Protein AF-Q70AG4-F1 (afdb_monomer_lite)

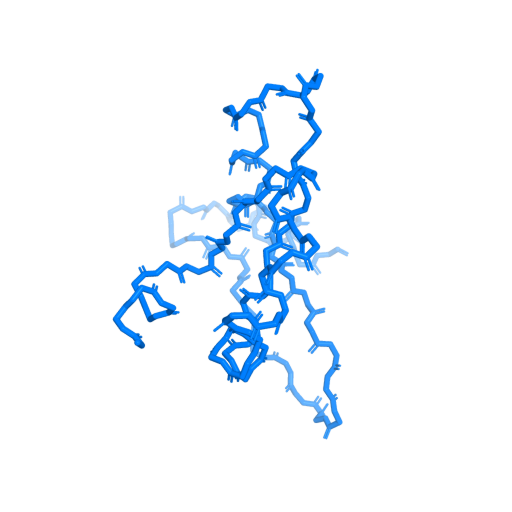pLDDT: mean 78.22, std 4.72, range [59.25, 86.0]

Sequence (84 aa):
KKLAKKYDAFLASESLIKQIPRILGPGLNKAGKFPSLLTHNENLNTKVDEVKSTIKFQMKKVLCLAVAVGHVKMTEDELVYNVH

Foldseek 3Di:
DVVLVVDQEAEDEPVCLVVCCVPCVVPCVVSVHRYDYDYPPDDPVVVVVVVVVDDDDDDDPDPDDDTDQDDPPDDPVSSVVSVD

Organism: Platichthys flesus (NCBI:txid8260)

Secondary structure (DSSP, 8-state):
-HHHHH-S--EEEHHHHTTHHHHHHHHHHHTT-PPEEE-TTS-HHHHHHHHHH-------S-S--------TTS-HHHHHHHH-

InterPro domains:
  IPR016095 Large ribosomal subunit protein uL1, 3-layer alpha/beta-sandwich domain [G3DSA:3.40.50.790] (1-55)
  IPR023673 Large ribosomal subunit protein uL1, conserved site [PS01199] (17-36)
  IPR023674 Ribosomal protein uL1-like [SSF56808] (1-83)
  IPR028364 Ribosomal protein uL1/ribosomal biogenesis protein [PF00687] (1-83)
  IPR028364 Ribosomal protein uL1/ribosomal biogenesis protein [cd00403] (1-84)
  IPR050257 Large ribosomal subunit protein eL8/uL1-like [PTHR23105] (1-83)

Structure (mmCIF, N/CA/C/O backbone):
data_AF-Q70AG4-F1
#
_entry.id   AF-Q70AG4-F1
#
loop_
_atom_site.group_PDB
_atom_site.id
_atom_site.type_symbol
_atom_site.label_atom_id
_atom_site.label_alt_id
_atom_site.label_comp_id
_atom_site.label_asym_id
_atom_site.label_entity_id
_atom_site.label_seq_id
_atom_site.pdbx_PDB_ins_code
_atom_site.Cartn_x
_atom_site.Cartn_y
_atom_site.Cartn_z
_atom_site.occupancy
_atom_site.B_iso_or_equiv
_atom_site.auth_seq_id
_atom_site.auth_comp_id
_atom_site.auth_asym_id
_atom_site.auth_atom_id
_atom_site.pdbx_PDB_model_num
ATOM 1 N N . LYS A 1 1 ? 2.701 -16.196 -9.737 1.00 59.25 1 LYS A N 1
ATOM 2 C CA . LYS A 1 1 ? 1.477 -15.452 -9.317 1.00 59.25 1 LYS A CA 1
ATOM 3 C C . LYS A 1 1 ? 1.110 -15.588 -7.826 1.00 59.25 1 LYS A C 1
ATOM 5 O O . LYS A 1 1 ? 0.316 -14.779 -7.372 1.00 59.25 1 LYS A O 1
ATOM 10 N N . LYS A 1 2 ? 1.662 -16.544 -7.050 1.00 71.38 2 LYS A N 1
ATOM 11 C CA . LYS A 1 2 ? 1.376 -16.666 -5.600 1.00 71.38 2 LYS A CA 1
ATOM 12 C C . LYS A 1 2 ? 1.853 -15.452 -4.783 1.00 71.38 2 LYS A C 1
ATOM 14 O O . LYS A 1 2 ? 1.082 -14.927 -3.995 1.00 71.38 2 LYS A O 1
ATOM 19 N N . LEU A 1 3 ? 3.069 -14.960 -5.038 1.00 72.44 3 LEU A N 1
ATOM 20 C CA . LEU A 1 3 ? 3.651 -13.814 -4.319 1.00 72.44 3 LEU A CA 1
ATOM 21 C C . LEU A 1 3 ? 2.835 -12.522 -4.492 1.00 72.44 3 LEU A C 1
ATOM 23 O O . LEU A 1 3 ? 2.443 -11.923 -3.501 1.00 72.44 3 LEU A O 1
ATOM 27 N N . ALA A 1 4 ? 2.478 -12.161 -5.729 1.00 70.56 4 ALA A N 1
ATOM 28 C CA . ALA A 1 4 ? 1.676 -10.965 -6.027 1.00 70.56 4 ALA A CA 1
ATOM 29 C C . ALA A 1 4 ? 0.253 -10.987 -5.428 1.00 70.56 4 ALA A C 1
ATOM 31 O O . ALA A 1 4 ? -0.360 -9.939 -5.265 1.00 70.56 4 ALA A O 1
ATOM 32 N N . LYS A 1 5 ? -0.290 -12.172 -5.113 1.00 73.81 5 LYS A N 1
ATOM 33 C CA . LYS A 1 5 ? -1.579 -12.298 -4.415 1.00 73.81 5 LYS A CA 1
ATOM 34 C C . LYS A 1 5 ? -1.440 -12.273 -2.891 1.00 73.81 5 LYS A C 1
ATOM 36 O O . LYS A 1 5 ? -2.402 -11.918 -2.230 1.00 73.81 5 LYS A O 1
ATOM 41 N N . LYS A 1 6 ? -0.285 -12.671 -2.349 1.00 79.50 6 LYS A N 1
ATOM 42 C CA . LYS A 1 6 ? -0.071 -12.827 -0.902 1.00 79.50 6 LYS A CA 1
ATOM 43 C C . LYS A 1 6 ? 0.259 -11.509 -0.196 1.00 79.50 6 LYS A C 1
ATOM 45 O O . LYS A 1 6 ? -0.053 -11.375 0.978 1.00 79.50 6 LYS A O 1
ATOM 50 N N . TYR A 1 7 ? 0.883 -10.568 -0.898 1.00 80.38 7 TYR A N 1
ATOM 51 C CA . TYR A 1 7 ? 1.296 -9.279 -0.342 1.00 80.38 7 TYR A CA 1
ATOM 52 C C . TYR A 1 7 ? 0.628 -8.132 -1.095 1.00 80.38 7 TYR A C 1
ATOM 54 O O . TYR A 1 7 ? 0.409 -8.240 -2.304 1.00 80.38 7 TYR A O 1
ATOM 62 N N . ASP A 1 8 ? 0.293 -7.050 -0.391 1.00 74.38 8 ASP A N 1
ATOM 63 C CA . ASP A 1 8 ? -0.285 -5.838 -0.989 1.00 74.38 8 ASP A CA 1
ATOM 64 C C . ASP A 1 8 ? 0.755 -4.842 -1.481 1.00 74.38 8 ASP A C 1
ATOM 66 O O . ASP A 1 8 ? 0.575 -4.259 -2.549 1.00 74.38 8 ASP A O 1
ATOM 70 N N . ALA A 1 9 ? 1.881 -4.727 -0.781 1.00 80.19 9 ALA A N 1
ATOM 71 C CA . ALA A 1 9 ? 2.972 -3.847 -1.162 1.00 80.19 9 ALA A CA 1
ATOM 72 C C . ALA A 1 9 ? 4.293 -4.610 -1.299 1.00 80.19 9 ALA A C 1
ATOM 74 O O . ALA A 1 9 ? 4.543 -5.597 -0.606 1.00 80.19 9 ALA A O 1
ATOM 75 N N . PHE A 1 10 ? 5.143 -4.119 -2.200 1.00 83.19 10 PHE A N 1
ATOM 76 C CA . PHE A 1 10 ? 6.506 -4.600 -2.391 1.00 83.19 10 PHE A CA 1
ATOM 77 C C . PHE A 1 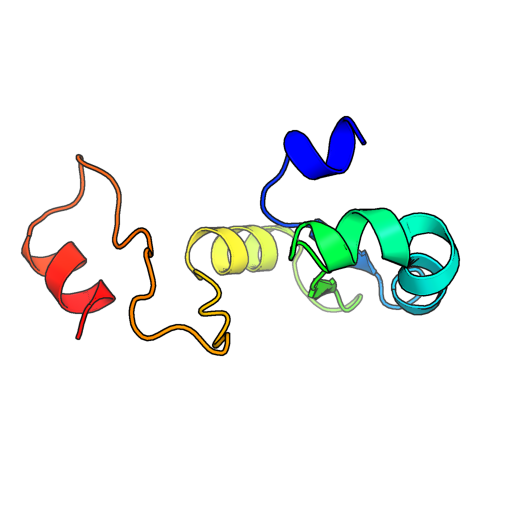10 ? 7.471 -3.424 -2.258 1.00 83.19 10 PHE A C 1
ATOM 79 O O . PHE A 1 10 ? 7.207 -2.337 -2.771 1.00 83.19 10 PHE A O 1
ATOM 86 N N . LEU A 1 11 ? 8.594 -3.658 -1.591 1.00 83.50 11 LEU A N 1
ATOM 87 C CA . LEU A 1 11 ? 9.724 -2.738 -1.519 1.00 83.50 11 LEU A CA 1
ATOM 88 C C . LEU A 1 11 ? 10.875 -3.354 -2.309 1.00 83.50 11 LEU A C 1
ATOM 90 O O . LEU A 1 11 ? 11.118 -4.559 -2.208 1.00 83.50 11 LEU A O 1
ATOM 94 N N . ALA A 1 12 ? 11.553 -2.548 -3.117 1.00 84.94 12 ALA A N 1
ATOM 95 C CA . ALA A 1 12 ? 12.689 -2.993 -3.911 1.00 84.94 12 ALA A CA 1
ATOM 96 C C . ALA A 1 12 ? 13.858 -2.022 -3.762 1.00 84.94 12 ALA A C 1
ATOM 98 O O . ALA A 1 12 ? 13.670 -0.809 -3.842 1.00 84.94 12 ALA A O 1
ATOM 99 N N . SER A 1 13 ? 15.066 -2.562 -3.591 1.00 84.00 13 SER A N 1
ATOM 100 C CA . SER A 1 13 ? 16.291 -1.764 -3.608 1.00 84.00 13 SER A CA 1
ATOM 101 C C . SER A 1 13 ? 16.504 -1.113 -4.973 1.00 84.00 13 SER A C 1
ATOM 103 O O . SER A 1 13 ? 16.065 -1.627 -6.009 1.00 84.00 13 SER A O 1
ATOM 105 N N . GLU A 1 14 ? 17.242 -0.008 -4.988 1.00 80.56 14 GLU A N 1
ATOM 106 C CA . GLU A 1 14 ? 17.582 0.726 -6.210 1.00 80.56 14 GLU A CA 1
ATOM 107 C C . GLU A 1 14 ? 18.281 -0.144 -7.273 1.00 80.56 14 GLU A C 1
ATOM 109 O O . GLU A 1 14 ? 18.027 -0.015 -8.473 1.00 80.56 14 GLU A O 1
ATOM 114 N N . SER A 1 15 ? 19.104 -1.099 -6.841 1.00 81.62 15 SER A N 1
ATOM 115 C CA . SER A 1 15 ? 19.762 -2.063 -7.726 1.00 81.62 15 SER A CA 1
ATOM 116 C C . SER A 1 15 ? 18.782 -3.014 -8.427 1.00 81.62 15 SER A C 1
ATOM 118 O O . SER A 1 15 ? 18.987 -3.377 -9.587 1.00 81.62 15 SER A O 1
ATOM 120 N N . LEU A 1 16 ? 17.695 -3.398 -7.752 1.00 80.81 16 LEU A N 1
ATOM 121 C CA . LEU A 1 16 ? 16.745 -4.407 -8.228 1.00 80.81 16 LEU A CA 1
ATOM 122 C C . LEU A 1 16 ? 15.545 -3.797 -8.959 1.00 80.81 16 LEU A C 1
ATOM 124 O O . LEU A 1 16 ? 14.988 -4.438 -9.853 1.00 80.81 16 LEU A O 1
ATOM 128 N N . ILE A 1 17 ? 15.159 -2.554 -8.648 1.00 83.12 17 ILE A N 1
ATOM 129 C CA . ILE A 1 17 ? 13.951 -1.930 -9.213 1.00 83.12 17 ILE A CA 1
ATOM 130 C C . ILE A 1 17 ? 13.988 -1.815 -10.744 1.00 83.12 17 ILE A C 1
ATOM 132 O O . ILE A 1 17 ? 12.950 -1.908 -11.392 1.00 83.12 17 ILE A O 1
ATOM 136 N N . LYS A 1 18 ? 15.184 -1.702 -11.339 1.00 81.12 18 LYS A N 1
ATOM 137 C CA . LYS A 1 18 ? 15.385 -1.641 -12.799 1.00 81.12 18 LYS A CA 1
ATOM 138 C C . LYS A 1 18 ? 15.141 -2.988 -13.492 1.00 81.12 18 LYS A C 1
ATOM 140 O O . LYS A 1 18 ? 14.763 -3.023 -14.659 1.00 81.12 18 LYS A O 1
ATOM 145 N N . GLN A 1 19 ? 15.328 -4.103 -12.783 1.00 81.50 19 GLN A N 1
ATOM 146 C CA . GLN A 1 19 ? 15.165 -5.455 -13.334 1.00 81.50 19 GLN A CA 1
ATOM 147 C C . GLN A 1 19 ? 13.730 -5.984 -13.187 1.00 81.50 19 GLN A C 1
ATOM 149 O O . GLN A 1 19 ? 13.257 -6.769 -14.014 1.00 81.50 19 GLN A O 1
ATOM 154 N N . ILE A 1 20 ? 13.008 -5.525 -12.162 1.00 81.81 20 ILE A N 1
ATOM 155 C CA . ILE A 1 20 ? 11.654 -5.990 -11.834 1.00 81.81 20 ILE A CA 1
ATOM 156 C C . ILE A 1 20 ? 10.636 -5.801 -12.977 1.00 81.81 20 ILE A C 1
ATOM 158 O O . ILE A 1 20 ? 9.891 -6.752 -13.233 1.00 81.81 20 ILE A O 1
ATOM 162 N N . PRO A 1 21 ? 10.592 -4.672 -13.718 1.00 80.12 21 PRO A N 1
ATOM 163 C CA . PRO A 1 21 ? 9.707 -4.524 -14.874 1.00 80.12 21 PRO A CA 1
ATOM 164 C C . PRO A 1 21 ? 9.890 -5.615 -15.927 1.00 80.12 21 PRO A C 1
ATOM 166 O O . PRO A 1 21 ? 8.916 -6.071 -16.519 1.00 80.12 21 PRO A O 1
ATOM 169 N N . ARG A 1 22 ? 11.128 -6.069 -16.148 1.00 78.56 22 ARG A N 1
ATOM 170 C CA . ARG A 1 22 ? 11.444 -7.053 -17.187 1.00 78.56 22 ARG A CA 1
ATOM 17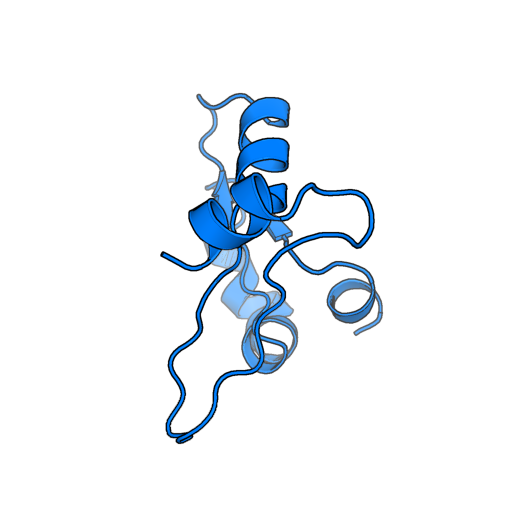1 C C . ARG A 1 22 ? 11.028 -8.466 -16.788 1.00 78.56 22 ARG A C 1
ATOM 173 O O . ARG A 1 22 ? 10.499 -9.202 -17.610 1.00 78.56 22 ARG A O 1
ATOM 180 N N . ILE A 1 23 ? 11.259 -8.834 -15.528 1.00 80.62 23 ILE A N 1
ATOM 181 C CA . ILE A 1 23 ? 11.064 -10.206 -15.031 1.00 80.62 23 ILE A CA 1
ATOM 182 C C . ILE A 1 23 ? 9.631 -10.411 -14.520 1.00 80.62 23 ILE A C 1
ATOM 184 O O . ILE A 1 23 ? 9.018 -11.456 -14.732 1.00 80.62 23 ILE A O 1
ATOM 188 N N . LEU A 1 24 ? 9.081 -9.408 -13.834 1.00 73.06 24 LEU A N 1
ATOM 189 C CA . LEU A 1 24 ? 7.814 -9.497 -13.105 1.00 73.06 24 LEU A CA 1
ATOM 190 C C . LEU A 1 24 ? 6.791 -8.439 -13.541 1.00 73.06 24 LEU A C 1
ATOM 192 O O . LEU A 1 24 ? 5.681 -8.420 -13.002 1.00 73.06 24 LEU A O 1
ATOM 196 N N . GLY A 1 25 ? 7.108 -7.603 -14.534 1.00 75.44 25 GLY A N 1
ATOM 197 C CA . GLY A 1 25 ? 6.241 -6.524 -15.018 1.00 75.44 25 GLY A CA 1
ATOM 198 C C . GLY A 1 25 ? 4.818 -6.960 -15.368 1.00 75.44 25 GLY A C 1
ATOM 199 O O . GLY A 1 25 ? 3.882 -6.387 -14.808 1.00 75.44 25 GLY A O 1
ATOM 200 N N . PRO A 1 26 ? 4.598 -8.007 -16.190 1.00 77.31 26 PRO A N 1
ATOM 201 C CA . PRO A 1 26 ? 3.243 -8.433 -16.552 1.00 77.31 26 PRO A CA 1
ATOM 202 C C . PRO A 1 26 ? 2.419 -8.911 -15.349 1.00 77.31 26 PRO A C 1
ATOM 204 O O . PRO A 1 26 ? 1.195 -8.799 -15.341 1.00 77.31 26 PRO A O 1
ATOM 207 N N . GLY A 1 27 ? 3.082 -9.462 -14.326 1.00 75.31 27 GLY A N 1
ATOM 208 C CA . GLY A 1 27 ? 2.435 -9.995 -13.129 1.00 75.31 27 GLY A CA 1
ATOM 209 C C . GLY A 1 27 ? 2.133 -8.933 -12.073 1.00 75.31 27 GLY A C 1
ATOM 210 O O . GLY A 1 27 ? 1.048 -8.953 -11.496 1.00 75.31 27 GLY A O 1
ATOM 211 N N . LEU A 1 28 ? 3.076 -8.020 -11.826 1.00 77.12 28 LEU A N 1
ATOM 212 C CA . LEU A 1 28 ? 2.970 -6.988 -10.790 1.00 77.12 28 LEU A CA 1
ATOM 213 C C . LEU A 1 28 ? 2.217 -5.747 -11.275 1.00 77.12 28 LEU A C 1
ATOM 215 O O . LEU A 1 28 ? 1.396 -5.216 -10.530 1.00 77.12 28 LEU A O 1
ATOM 219 N N . ASN A 1 29 ? 2.415 -5.328 -12.531 1.00 73.44 29 ASN A N 1
ATOM 220 C CA . ASN A 1 29 ? 1.720 -4.161 -13.081 1.00 73.44 29 ASN A CA 1
ATOM 221 C C . ASN A 1 29 ? 0.223 -4.444 -13.283 1.00 73.44 29 ASN A C 1
ATOM 223 O O . ASN A 1 29 ? -0.627 -3.650 -12.894 1.00 73.44 29 ASN A O 1
ATOM 227 N N . LYS A 1 30 ? -0.125 -5.639 -13.787 1.00 71.38 30 LYS A N 1
ATOM 228 C CA . LYS A 1 30 ? -1.531 -6.058 -13.925 1.00 71.38 30 LYS A CA 1
ATOM 229 C C . LYS A 1 30 ? -2.244 -6.188 -12.573 1.00 71.38 30 LYS A C 1
ATOM 231 O O . LYS A 1 30 ? -3.454 -6.002 -12.508 1.00 71.38 30 LYS A O 1
ATOM 236 N N . ALA A 1 31 ? -1.505 -6.501 -11.507 1.00 72.38 31 ALA A N 1
ATOM 237 C CA . ALA A 1 31 ? -2.031 -6.545 -10.146 1.00 72.38 31 ALA A CA 1
ATOM 238 C C . ALA A 1 31 ? -2.100 -5.161 -9.472 1.00 72.38 31 ALA A C 1
ATOM 240 O O . ALA A 1 31 ? -2.667 -5.065 -8.391 1.00 72.38 31 ALA A O 1
ATOM 241 N N . GLY A 1 32 ? -1.533 -4.107 -10.076 1.00 71.69 32 GLY A N 1
ATOM 242 C CA . GLY A 1 32 ? -1.445 -2.773 -9.469 1.00 71.69 32 GLY A CA 1
ATOM 243 C C . GLY A 1 32 ? -0.457 -2.679 -8.300 1.00 71.69 32 GLY A C 1
ATOM 244 O O . GLY A 1 32 ? -0.490 -1.712 -7.551 1.00 71.69 32 GLY A O 1
ATOM 245 N N . LYS A 1 33 ? 0.429 -3.670 -8.137 1.00 76.81 33 LYS A N 1
ATOM 246 C CA . LYS A 1 33 ? 1.328 -3.823 -6.979 1.00 76.81 33 LYS A CA 1
ATOM 247 C C . LYS A 1 33 ? 2.782 -3.587 -7.373 1.00 76.81 33 LYS A C 1
ATOM 24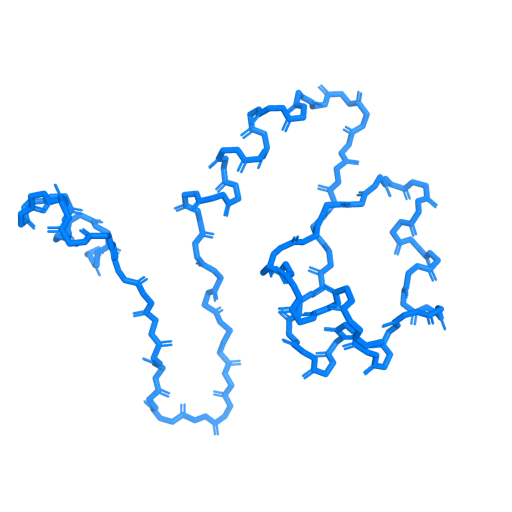9 O O . LYS A 1 33 ? 3.651 -4.427 -7.141 1.00 76.81 33 LYS A O 1
ATOM 254 N N . PHE A 1 34 ? 3.034 -2.476 -8.060 1.00 76.06 34 PHE A N 1
ATOM 255 C CA . PHE A 1 34 ? 4.388 -2.134 -8.477 1.00 76.06 34 PHE A CA 1
ATOM 256 C C . PHE A 1 34 ? 5.233 -1.733 -7.252 1.00 76.06 34 PHE A C 1
ATOM 258 O O . PHE A 1 34 ? 4.732 -0.969 -6.418 1.00 76.06 34 PHE A O 1
ATOM 265 N N . PRO A 1 35 ? 6.472 -2.242 -7.104 1.00 82.00 35 PRO A N 1
ATOM 266 C CA . PRO A 1 35 ? 7.259 -1.981 -5.908 1.00 82.00 35 PRO A CA 1
ATOM 267 C C . PRO A 1 35 ? 7.614 -0.506 -5.745 1.00 82.00 35 PRO A C 1
ATOM 269 O O . PRO A 1 35 ? 7.897 0.183 -6.725 1.00 82.00 35 PRO A O 1
ATOM 272 N N . SER A 1 36 ? 7.639 -0.044 -4.499 1.00 82.19 36 SER A N 1
ATOM 273 C CA . SER A 1 36 ? 8.202 1.260 -4.154 1.00 82.19 36 SER A CA 1
ATOM 274 C C . SER A 1 36 ? 9.728 1.156 -4.027 1.00 82.19 36 SER A C 1
ATOM 276 O O . SER A 1 36 ? 10.255 0.115 -3.619 1.00 82.19 36 SER A O 1
ATOM 278 N N . LEU A 1 37 ? 10.429 2.232 -4.393 1.00 80.88 37 LEU A N 1
ATOM 279 C CA . LEU A 1 37 ? 11.881 2.341 -4.261 1.00 80.88 37 LEU A CA 1
ATOM 280 C C . LEU A 1 37 ? 12.271 2.379 -2.780 1.00 80.88 37 LEU A C 1
ATOM 282 O O . LEU A 1 37 ? 11.665 3.106 -1.997 1.00 80.88 37 LEU A O 1
ATOM 286 N N . LEU A 1 38 ? 13.310 1.629 -2.434 1.00 82.00 38 LEU A N 1
ATOM 287 C CA . LEU A 1 38 ? 14.021 1.737 -1.172 1.00 82.00 38 LEU A CA 1
ATOM 288 C C . LEU A 1 38 ? 15.463 2.169 -1.456 1.00 82.00 38 LEU A C 1
ATOM 290 O O . LEU A 1 38 ? 16.194 1.478 -2.176 1.00 82.00 38 LEU A O 1
ATOM 294 N N . THR A 1 39 ? 15.859 3.308 -0.893 1.0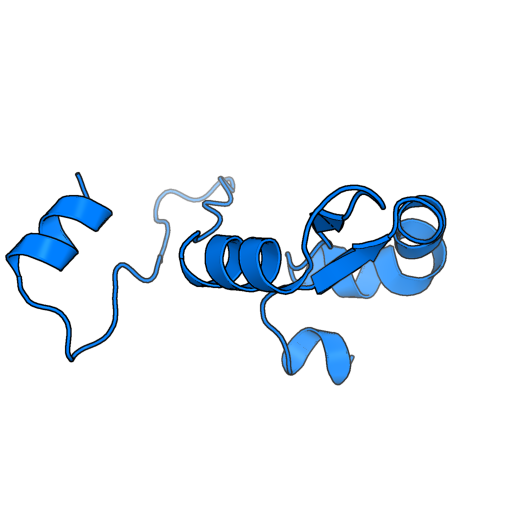0 79.81 39 THR A N 1
ATOM 295 C CA . THR A 1 39 ? 17.236 3.807 -0.948 1.00 79.81 39 THR A CA 1
ATOM 296 C C . THR A 1 39 ? 18.077 3.144 0.147 1.00 79.81 39 THR A C 1
ATOM 298 O O . THR A 1 39 ? 17.567 2.742 1.190 1.00 79.81 39 THR A O 1
ATOM 301 N N . HIS A 1 40 ? 19.388 3.015 -0.074 1.00 73.88 40 HIS A N 1
ATOM 302 C CA . HIS A 1 40 ? 20.296 2.379 0.893 1.00 73.88 40 HIS A CA 1
ATOM 303 C C . HIS A 1 40 ? 20.497 3.182 2.189 1.00 73.88 40 HIS A C 1
ATOM 305 O O . HIS A 1 40 ? 21.073 2.660 3.139 1.00 73.88 40 HIS A O 1
ATOM 311 N N . ASN A 1 41 ? 20.040 4.434 2.217 1.00 75.81 41 ASN A N 1
ATOM 312 C CA . ASN A 1 41 ? 20.221 5.359 3.332 1.00 75.81 41 ASN A CA 1
ATOM 313 C C . ASN A 1 41 ? 18.982 5.438 4.247 1.00 75.81 41 ASN A C 1
ATOM 315 O O . ASN A 1 41 ? 19.001 6.138 5.255 1.00 75.81 41 ASN A O 1
ATOM 319 N N . GLU A 1 42 ? 17.891 4.755 3.884 1.00 75.38 42 GLU A N 1
ATOM 320 C CA . GLU A 1 42 ? 16.633 4.767 4.629 1.00 75.38 42 GLU A CA 1
ATOM 321 C C . GLU A 1 42 ? 16.482 3.517 5.503 1.00 75.38 42 GLU A C 1
ATOM 323 O O . GLU A 1 42 ? 16.793 2.392 5.101 1.00 75.38 42 GLU A O 1
ATOM 328 N N . ASN A 1 43 ? 15.941 3.707 6.709 1.00 81.12 43 ASN A N 1
ATOM 329 C CA . ASN A 1 43 ? 15.616 2.603 7.600 1.00 81.12 43 ASN A CA 1
ATOM 330 C C . ASN A 1 43 ? 14.422 1.808 7.059 1.00 81.12 43 ASN A C 1
ATOM 332 O O . ASN A 1 43 ? 13.317 2.330 6.893 1.00 81.12 43 ASN A O 1
ATOM 336 N N . LEU A 1 44 ? 14.637 0.505 6.860 1.00 80.75 44 LEU A N 1
ATOM 337 C CA . LEU A 1 44 ? 13.620 -0.440 6.393 1.00 80.75 44 LEU A CA 1
ATOM 338 C C . LEU A 1 44 ? 12.346 -0.412 7.244 1.00 80.75 44 LEU A C 1
ATOM 340 O O . LEU A 1 44 ? 11.250 -0.415 6.693 1.00 80.75 44 LEU A O 1
ATOM 344 N N . ASN A 1 45 ? 12.481 -0.364 8.572 1.00 84.44 45 ASN A N 1
ATOM 345 C CA . ASN A 1 45 ? 11.334 -0.391 9.483 1.00 84.44 45 ASN A CA 1
ATOM 346 C C . ASN A 1 45 ? 10.438 0.836 9.298 1.00 84.44 45 ASN A C 1
ATOM 348 O O . ASN A 1 45 ? 9.235 0.689 9.108 1.00 84.44 45 ASN A O 1
ATOM 352 N N . THR A 1 46 ? 11.036 2.027 9.241 1.00 84.88 46 THR A N 1
ATOM 353 C CA . THR A 1 46 ? 10.312 3.281 9.012 1.00 84.88 46 THR A CA 1
ATOM 354 C C . THR A 1 46 ? 9.553 3.240 7.689 1.00 84.88 46 THR A C 1
ATOM 356 O O . THR A 1 46 ? 8.375 3.576 7.646 1.00 84.88 46 THR A O 1
ATOM 359 N N . LYS A 1 47 ? 10.177 2.725 6.621 1.00 81.81 47 LYS A N 1
ATOM 360 C CA . LYS A 1 47 ? 9.517 2.608 5.313 1.00 81.81 47 LYS A CA 1
ATOM 361 C C . LYS A 1 47 ? 8.377 1.604 5.294 1.00 81.81 47 LYS A C 1
ATOM 363 O O . LYS A 1 47 ? 7.375 1.811 4.615 1.00 81.81 47 LYS A O 1
ATOM 368 N N . VAL A 1 48 ? 8.532 0.492 6.005 1.00 82.31 48 VAL A N 1
ATOM 369 C CA . VAL A 1 48 ? 7.471 -0.508 6.129 1.00 82.31 48 VAL A CA 1
ATOM 370 C C . VAL A 1 48 ? 6.267 0.087 6.850 1.00 82.31 48 VAL A C 1
ATOM 372 O O . VAL A 1 48 ? 5.140 -0.145 6.416 1.00 82.31 48 VAL A O 1
ATOM 375 N N . ASP A 1 49 ? 6.492 0.871 7.900 1.00 84.75 49 ASP A N 1
ATOM 376 C CA . ASP A 1 49 ? 5.408 1.510 8.639 1.00 84.75 49 ASP A CA 1
ATOM 377 C C . ASP A 1 49 ? 4.765 2.651 7.834 1.00 84.75 49 ASP A C 1
ATOM 379 O O . ASP A 1 49 ? 3.541 2.714 7.766 1.00 84.75 49 ASP A O 1
ATOM 383 N N . GLU A 1 50 ? 5.543 3.443 7.086 1.00 82.44 50 GLU A N 1
ATOM 384 C CA . GLU A 1 50 ? 5.007 4.404 6.105 1.00 82.44 50 GLU A CA 1
ATOM 385 C C . GLU A 1 50 ? 4.104 3.720 5.070 1.00 82.44 50 GLU A C 1
ATOM 387 O O . GLU A 1 50 ? 3.006 4.191 4.781 1.00 82.44 50 GLU A O 1
ATOM 392 N N . VAL A 1 51 ? 4.540 2.587 4.511 1.00 82.31 51 VAL A N 1
ATOM 393 C CA . VAL A 1 51 ? 3.779 1.853 3.489 1.00 82.31 51 VAL A CA 1
ATOM 394 C C . VAL A 1 51 ? 2.521 1.201 4.060 1.00 82.31 51 VAL A C 1
ATOM 396 O O . VAL A 1 51 ? 1.533 1.086 3.342 1.00 82.31 51 VAL A O 1
ATOM 399 N N . LYS A 1 52 ? 2.526 0.778 5.329 1.00 79.88 52 LYS A N 1
ATOM 400 C CA . LYS A 1 52 ? 1.318 0.272 6.001 1.00 79.88 52 LYS A CA 1
ATOM 401 C C . LYS A 1 52 ? 0.304 1.382 6.260 1.00 79.88 52 LYS A C 1
ATOM 403 O O . LYS A 1 52 ? -0.890 1.139 6.126 1.00 79.88 52 LYS A O 1
ATOM 408 N N . SER A 1 53 ? 0.785 2.568 6.619 1.00 78.44 53 SER A N 1
ATOM 409 C CA . SER A 1 53 ? -0.056 3.728 6.924 1.00 78.44 53 SER A CA 1
ATOM 410 C C . SER A 1 53 ? -0.502 4.491 5.675 1.00 78.44 53 SER A C 1
ATOM 412 O O . SER A 1 53 ? -1.412 5.308 5.752 1.00 78.44 53 SER A O 1
ATOM 414 N N . THR A 1 54 ? 0.105 4.227 4.514 1.00 75.62 54 THR A N 1
ATOM 415 C CA . THR A 1 54 ? -0.212 4.917 3.258 1.00 75.62 54 THR A CA 1
ATOM 416 C C . THR A 1 54 ? -0.975 4.011 2.302 1.00 75.62 54 THR A C 1
ATOM 418 O O . THR A 1 54 ? -0.466 2.985 1.845 1.00 75.62 54 THR A O 1
ATOM 421 N N . ILE A 1 55 ? -2.167 4.440 1.891 1.00 76.06 55 ILE A N 1
ATOM 422 C CA . ILE A 1 55 ? -2.975 3.731 0.897 1.00 76.06 55 ILE A CA 1
ATOM 423 C C . ILE A 1 55 ? -2.851 4.441 -0.454 1.00 76.06 55 ILE A C 1
ATOM 425 O O . ILE A 1 55 ? -3.073 5.643 -0.578 1.00 76.06 55 ILE A O 1
ATOM 429 N N . LYS A 1 56 ? -2.453 3.702 -1.497 1.00 70.94 56 LYS A N 1
ATOM 430 C CA . LYS A 1 56 ? -2.273 4.266 -2.843 1.00 70.94 56 LYS A CA 1
ATOM 431 C C . LYS A 1 56 ? -3.619 4.417 -3.552 1.00 70.94 56 LYS A C 1
ATOM 433 O O . LYS A 1 56 ? -4.216 3.427 -3.975 1.00 70.94 56 LYS A O 1
ATOM 438 N N . PHE A 1 57 ? -4.038 5.656 -3.784 1.00 73.31 57 PHE A N 1
ATOM 439 C CA . PHE A 1 57 ? -5.147 5.968 -4.682 1.00 73.31 57 PHE A CA 1
ATOM 440 C C . PHE A 1 57 ? -4.679 5.848 -6.135 1.00 73.31 57 PHE A C 1
ATOM 442 O O . PHE A 1 57 ? -3.908 6.669 -6.628 1.00 73.31 57 PHE A O 1
ATOM 449 N N . GLN A 1 58 ? -5.128 4.808 -6.842 1.00 70.00 58 GLN A N 1
ATOM 450 C CA . GLN A 1 58 ? -4.878 4.692 -8.276 1.00 70.00 58 GLN A CA 1
ATOM 451 C C . GLN A 1 58 ? -6.073 5.242 -9.050 1.00 70.00 58 GLN A C 1
ATOM 453 O O . GLN A 1 58 ? -7.094 4.566 -9.186 1.00 70.00 58 GLN A O 1
ATOM 458 N N . MET A 1 59 ? -5.926 6.441 -9.611 1.00 67.75 59 MET A N 1
ATOM 459 C CA . MET A 1 59 ? -6.927 6.989 -10.519 1.00 67.75 59 MET A CA 1
ATOM 460 C C . MET A 1 59 ? -6.963 6.141 -11.797 1.00 67.75 59 MET A C 1
ATOM 462 O O . MET A 1 59 ? -5.995 6.061 -12.554 1.00 67.75 59 MET A O 1
ATOM 466 N N . LYS A 1 60 ? -8.085 5.456 -12.011 1.00 71.69 60 LYS A N 1
ATOM 467 C CA . LYS A 1 60 ? -8.409 4.753 -13.258 1.00 71.69 60 LYS A CA 1
ATOM 468 C C . LYS A 1 60 ? -9.551 5.492 -13.944 1.00 71.69 60 LYS A C 1
ATOM 470 O O . LYS A 1 60 ? -10.191 6.346 -13.342 1.00 71.69 60 LYS A O 1
ATOM 475 N N . LYS A 1 61 ? -9.839 5.139 -15.197 1.00 80.62 61 LYS A N 1
ATOM 476 C CA . LYS A 1 61 ? -10.990 5.665 -15.947 1.00 80.62 61 LYS A CA 1
ATOM 477 C C . LYS A 1 61 ? -12.308 5.050 -15.436 1.00 80.62 61 LYS A C 1
ATOM 479 O O . LYS A 1 61 ? -12.995 4.349 -16.169 1.00 80.62 61 LYS A O 1
ATOM 484 N N . VAL A 1 62 ? -12.596 5.246 -14.151 1.00 77.06 62 VAL A N 1
ATOM 485 C CA . VAL A 1 62 ? -13.773 4.764 -13.418 1.00 77.06 62 VAL A CA 1
ATOM 486 C C . VAL A 1 62 ? -14.301 5.894 -12.540 1.00 77.06 62 VAL A C 1
ATOM 488 O O . VAL A 1 62 ? -13.527 6.714 -12.057 1.00 77.06 62 VAL A O 1
ATOM 491 N N . LEU A 1 63 ? -15.618 5.938 -12.352 1.00 77.88 63 LEU A N 1
ATOM 492 C CA . LEU A 1 63 ? -16.294 7.007 -11.607 1.00 77.88 63 LEU A CA 1
ATOM 493 C C . LEU A 1 63 ? -16.251 6.793 -10.084 1.00 77.88 63 LEU A C 1
ATOM 495 O O . LEU A 1 63 ? -16.373 7.752 -9.333 1.00 77.88 63 LEU A O 1
ATOM 499 N N . CYS A 1 64 ? -16.059 5.551 -9.625 1.00 77.94 64 CYS A N 1
ATOM 500 C CA . CYS A 1 64 ? -16.035 5.195 -8.207 1.00 77.94 64 CYS A CA 1
ATOM 501 C C . CYS A 1 64 ? -14.717 4.500 -7.847 1.00 77.94 64 CYS A C 1
ATOM 503 O O . CYS A 1 64 ? -14.276 3.584 -8.548 1.00 77.94 64 CYS A O 1
ATOM 505 N N . LEU A 1 65 ? -14.112 4.917 -6.734 1.00 76.62 65 LEU A N 1
ATOM 506 C CA . LEU A 1 65 ? -12.906 4.326 -6.156 1.00 76.62 65 LEU A CA 1
ATOM 507 C C . LEU A 1 65 ? -13.285 3.677 -4.823 1.00 76.62 65 LEU A C 1
ATOM 509 O O . LEU A 1 65 ? -13.820 4.342 -3.943 1.00 76.62 65 LEU A O 1
ATOM 513 N N . ALA A 1 66 ? -13.022 2.380 -4.679 1.00 76.88 66 ALA A N 1
ATOM 514 C CA . ALA A 1 66 ? -13.202 1.668 -3.418 1.00 76.88 66 ALA A CA 1
ATOM 515 C C . ALA A 1 66 ? -11.860 1.628 -2.684 1.00 76.88 66 ALA A C 1
ATOM 517 O O . ALA A 1 66 ? -10.918 0.991 -3.162 1.00 76.88 66 ALA A O 1
ATOM 518 N N . VAL A 1 67 ? -11.767 2.331 -1.554 1.00 76.44 67 VAL A N 1
ATOM 519 C CA . VAL A 1 67 ? -10.525 2.481 -0.786 1.00 76.44 67 VAL A CA 1
ATOM 520 C C . VAL A 1 67 ? -10.799 2.191 0.684 1.00 76.44 67 VAL A C 1
ATOM 522 O O . VAL A 1 67 ? -11.849 2.554 1.208 1.00 76.44 67 VAL A O 1
ATOM 525 N N . ALA A 1 68 ? -9.874 1.489 1.337 1.00 77.62 68 ALA A N 1
ATOM 526 C CA . ALA A 1 68 ? -9.937 1.270 2.774 1.00 77.62 68 ALA A CA 1
ATOM 527 C C . ALA A 1 68 ? -9.545 2.565 3.496 1.00 77.62 68 ALA A C 1
ATOM 529 O O . ALA A 1 68 ? -8.561 3.189 3.126 1.00 77.62 68 ALA A O 1
ATOM 530 N N . VAL A 1 69 ? -10.315 2.966 4.504 1.00 77.50 69 VAL A N 1
ATOM 531 C CA . VAL A 1 69 ? -10.105 4.228 5.246 1.00 77.50 69 VAL A CA 1
ATOM 532 C C . VAL A 1 69 ? -9.625 4.002 6.685 1.00 77.50 69 VAL A C 1
ATOM 534 O O . VAL A 1 69 ? -9.232 4.940 7.369 1.00 77.50 69 VAL A O 1
ATOM 537 N N . GLY A 1 70 ? -9.603 2.747 7.140 1.00 79.81 70 GLY A N 1
ATOM 538 C CA . GLY A 1 70 ? -9.076 2.367 8.447 1.00 79.81 70 GLY A CA 1
ATOM 539 C C . GLY A 1 70 ? -9.492 0.961 8.873 1.00 79.81 70 GLY A C 1
ATOM 540 O O . GLY A 1 70 ? -10.180 0.239 8.146 1.00 79.81 70 GLY A O 1
ATOM 541 N N . HIS A 1 71 ? -9.051 0.565 10.066 1.00 78.75 71 HIS A N 1
ATOM 542 C CA . HIS A 1 71 ? -9.446 -0.690 10.705 1.00 78.75 71 HIS A CA 1
ATOM 543 C C . HIS A 1 71 ? -10.616 -0.473 11.672 1.00 78.75 71 HIS A C 1
ATOM 545 O O . HIS A 1 71 ? -10.726 0.574 12.293 1.00 78.75 71 HIS A O 1
ATOM 551 N N . VAL A 1 72 ? -11.436 -1.510 11.885 1.00 77.00 72 VAL A N 1
ATOM 552 C CA . VAL A 1 72 ? -12.650 -1.480 12.739 1.00 77.00 72 VAL A CA 1
ATOM 553 C C . VAL A 1 72 ? -12.376 -1.080 14.203 1.00 77.00 72 VAL A C 1
ATOM 555 O O . VAL A 1 72 ? -13.300 -0.765 14.938 1.00 77.00 72 VAL A O 1
ATOM 558 N N . LYS A 1 73 ? -11.114 -1.104 14.647 1.00 82.44 73 LYS A N 1
ATOM 559 C CA . LYS A 1 73 ? -10.708 -0.740 16.014 1.00 82.44 73 LYS A CA 1
ATOM 560 C C . LYS A 1 73 ? -10.269 0.726 16.169 1.00 82.44 73 LYS A C 1
ATOM 562 O O . LYS A 1 73 ? -9.922 1.102 17.282 1.00 82.44 73 LYS A O 1
ATOM 567 N N . MET A 1 74 ? -10.218 1.504 15.085 1.00 82.12 74 MET A N 1
ATOM 568 C CA . MET A 1 74 ? -9.909 2.940 15.130 1.00 82.12 74 MET A CA 1
ATOM 569 C C . MET A 1 74 ? -11.131 3.738 15.586 1.00 82.12 74 MET A C 1
ATOM 571 O O . MET A 1 74 ? -12.267 3.305 15.378 1.00 82.12 74 MET A O 1
ATOM 575 N N . THR A 1 75 ? -10.898 4.886 16.220 1.00 86.00 75 THR A N 1
ATOM 576 C CA . THR A 1 75 ? -11.978 5.798 16.616 1.00 86.00 75 THR A CA 1
ATOM 577 C C . THR A 1 75 ? -12.514 6.564 15.406 1.00 86.00 75 THR A C 1
ATOM 579 O O . THR A 1 75 ? -11.855 6.673 14.370 1.00 86.00 75 THR A O 1
ATOM 582 N N . GLU A 1 76 ? -13.732 7.097 15.521 1.00 82.19 76 GLU A N 1
ATOM 583 C CA . GLU A 1 76 ? -14.362 7.863 14.438 1.00 82.19 76 GLU A CA 1
ATOM 584 C C . GLU A 1 76 ? -13.535 9.101 14.055 1.00 82.19 76 GLU A C 1
ATOM 586 O O . GLU A 1 76 ? -13.408 9.396 12.871 1.00 82.19 76 GLU A O 1
ATOM 591 N N . ASP A 1 77 ? -12.878 9.754 15.018 1.00 83.44 77 ASP A N 1
ATOM 592 C CA . ASP A 1 77 ? -12.022 10.921 14.764 1.00 83.44 77 ASP A CA 1
ATOM 593 C C . ASP A 1 77 ? -10.782 10.580 13.920 1.00 83.44 77 ASP A C 1
ATOM 595 O O . ASP A 1 77 ? -10.427 11.317 12.998 1.00 83.44 77 ASP A O 1
ATOM 599 N N . GLU A 1 78 ? -10.142 9.436 14.184 1.00 81.31 78 GLU A N 1
ATOM 600 C CA . GLU A 1 78 ? -9.009 8.950 13.382 1.00 81.31 78 GLU A CA 1
ATOM 601 C C . GLU A 1 78 ? -9.449 8.589 11.957 1.00 81.31 78 GLU A C 1
ATOM 603 O O . GLU A 1 78 ? -8.728 8.840 10.991 1.00 81.31 78 GLU A O 1
ATOM 608 N N . LEU A 1 79 ? -10.653 8.027 11.809 1.00 80.69 79 LEU A N 1
ATOM 609 C CA . LEU A 1 79 ? -11.231 7.715 10.502 1.00 80.69 79 LEU A CA 1
ATOM 610 C C . LEU A 1 79 ? -11.555 8.985 9.708 1.00 80.69 79 LEU A C 1
ATOM 612 O O . LEU A 1 79 ? -11.283 9.026 8.509 1.00 80.69 79 LEU A O 1
ATOM 616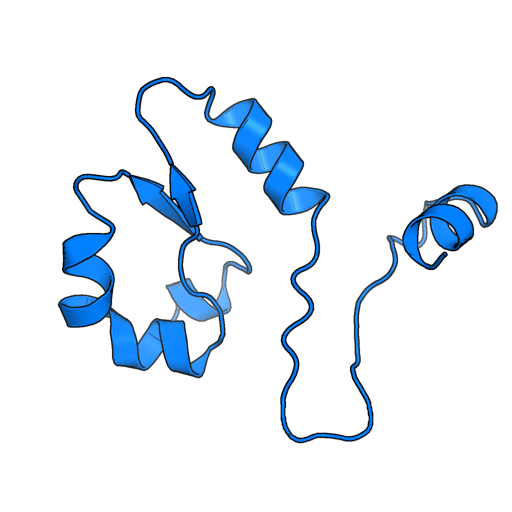 N N . VAL A 1 80 ? -12.091 10.023 10.357 1.00 82.75 80 VAL A N 1
ATOM 617 C CA . VAL A 1 80 ? -12.343 11.321 9.712 1.00 82.75 80 VAL A CA 1
ATOM 618 C C . VAL A 1 80 ? -11.032 11.955 9.258 1.00 82.75 80 VAL A C 1
ATOM 620 O O . VAL A 1 80 ? -10.962 12.414 8.122 1.00 82.75 80 VAL A O 1
ATOM 623 N N . TYR A 1 81 ? -9.978 11.908 10.080 1.00 82.12 81 TYR A N 1
ATOM 624 C CA . TYR A 1 81 ? -8.655 12.414 9.698 1.00 82.12 81 TYR A CA 1
ATOM 625 C C . TYR A 1 81 ? -8.062 11.696 8.474 1.00 82.12 81 TYR A C 1
ATOM 627 O O . TYR A 1 81 ? -7.377 12.315 7.671 1.00 82.12 81 TYR A O 1
ATOM 635 N N . ASN A 1 82 ? -8.346 10.404 8.293 1.00 79.00 82 ASN A N 1
ATOM 636 C CA . ASN A 1 82 ? -7.878 9.655 7.122 1.00 79.00 82 ASN A CA 1
ATOM 637 C C . ASN A 1 82 ? -8.684 9.944 5.840 1.00 79.00 82 ASN A C 1
ATOM 639 O O . ASN A 1 82 ? -8.211 9.636 4.743 1.00 79.00 82 ASN A O 1
ATOM 643 N N . VAL A 1 83 ? -9.916 10.450 5.965 1.00 78.06 83 VAL A N 1
ATOM 644 C CA . VAL A 1 83 ? -10.830 10.722 4.839 1.00 78.06 83 VAL A CA 1
ATOM 645 C C . VAL A 1 83 ? -10.799 12.190 4.404 1.00 78.06 83 VAL A C 1
ATOM 647 O O . VAL A 1 83 ? -11.072 12.465 3.233 1.00 78.06 83 VAL A O 1
ATOM 650 N N . HIS A 1 84 ? -10.513 13.109 5.329 1.00 68.31 84 HIS A N 1
ATOM 651 C CA . HIS A 1 84 ? -10.495 14.554 5.096 1.00 68.31 84 HIS A CA 1
ATOM 652 C C . HIS A 1 84 ? -9.146 15.042 4.559 1.00 68.31 84 HIS A C 1
ATOM 654 O O . HIS A 1 84 ? -9.172 15.828 3.584 1.00 68.31 84 HIS A O 1
#

Radius of gyration: 15.24 Å; chains: 1; bounding box: 37×31×34 Å